Protein AF-A0A8W8I9Y2-F1 (afdb_monomer)

Nearest PDB structures (foldseek):
  6b8m-assembly2_D  TM=7.300E-01  e=4.187E-06  Homo sapiens
  6b8l-assembly2_D  TM=7.382E-01  e=7.571E-06  Homo sapiens
  4ovn-assembly5_E  TM=7.242E-01  e=1.052E-05  Homo sapiens
  1ahr-assembly1_A  TM=5.579E-01  e=3.666E-07  Gallus gallus
  3fwc-assembly2_E  TM=5.172E-01  e=4.192E-05  Saccharomyces cerevisiae

InterPro domains:
  IPR002048 EF-hand domain [PF13499] (3-62)
  IPR002048 EF-hand domain [PS50222] (1-33)
  IPR002048 EF-hand domain [PS50222] (34-67)
  IPR002048 EF-hand domain [SM00054] (2-30)
  IPR002048 EF-hand domain [SM00054] (38-66)
  IPR002048 EF-hand domain [cd00051] (3-63)
  IPR011992 EF-hand domain pair [SSF47473] (3-64)
  IPR018247 EF-Hand 1, calcium-binding site [PS00018] (11-23)
  IPR050230 Calmodulin/Myosin light chain/Troponin C-like [PTHR23048] (3-62)

Sequence (67 aa):
DSVRDAFRIFDKDGTGYVSASELRHVLTHLGEKLSDEEVDEMIREADITGDGQVNYDHFVNILCSAR

Solvent-accessible surface area (backbone atoms only — not comparable to full-atom values): 3968 Å² total; per-residue (Å²): 139,50,77,67,60,60,47,52,70,71,31,75,82,68,76,57,50,42,45,46,68,56,51,50,52,48,46,57,72,76,30,96,80,60,50,74,65,58,50,51,51,49,45,56,69,29,24,79,77,73,76,55,45,24,35,51,68,57,37,52,48,51,62,58,68,77,102

Radius of gyration: 10.83 Å; Cα contacts (8 Å, |Δi|>4): 59; chains: 1; bounding box: 25×24×25 Å

Mean predicted aligned error: 6.26 Å

Foldseek 3Di:
DDLVVVVCVQPVVVPQKDALVVSLVSCVVVDPPDDPVNSVVLQVVQPPPPPRIGRVVSSVVCVVVVD

Secondary structure (DSSP, 8-state):
--HHHHHHHH-TT--SEEEHHHHHHHHHHH-TTS-HHHHHHHHHHH-SSSSSEEEHHHHHHHHHHT-

Organism: Magallana gigas (NCBI:txid29159)

pLDDT: mean 74.18, std 7.69, range [48.81, 83.0]

Structure (mmCIF, N/CA/C/O backbone):
data_AF-A0A8W8I9Y2-F1
#
_entry.id   AF-A0A8W8I9Y2-F1
#
loop_
_atom_site.group_PDB
_atom_site.id
_atom_site.type_symbol
_atom_site.label_atom_id
_atom_site.label_alt_id
_atom_site.label_comp_id
_atom_site.label_asym_id
_atom_site.label_entity_id
_atom_site.label_seq_id
_atom_site.pdbx_PDB_ins_code
_atom_site.Cartn_x
_atom_site.Cartn_y
_atom_site.Cartn_z
_atom_site.occupancy
_atom_site.B_iso_or_equiv
_atom_site.auth_seq_id
_atom_site.auth_comp_id
_atom_site.auth_asym_id
_atom_site.auth_atom_id
_atom_site.pdbx_PDB_model_num
ATOM 1 N N . ASP A 1 1 ? -8.858 -15.723 -8.188 1.00 48.81 1 ASP A N 1
ATOM 2 C CA . ASP A 1 1 ? -8.566 -14.590 -9.085 1.00 48.81 1 ASP A CA 1
ATOM 3 C C . ASP A 1 1 ? -8.374 -13.379 -8.213 1.00 48.81 1 ASP A C 1
ATOM 5 O O . ASP A 1 1 ? -9.282 -12.972 -7.496 1.00 48.81 1 ASP A O 1
ATOM 9 N N . SER A 1 2 ? -7.108 -13.040 -8.038 1.00 62.53 2 SER A N 1
ATOM 10 C CA . SER A 1 2 ? -6.592 -12.510 -6.780 1.00 62.53 2 SER A CA 1
ATOM 11 C C . SER A 1 2 ? -6.480 -10.998 -6.863 1.00 62.53 2 SER A C 1
ATOM 13 O O . SER A 1 2 ? -6.319 -10.452 -7.944 1.00 62.53 2 SER A O 1
ATOM 15 N N . VAL A 1 3 ? -6.476 -10.318 -5.719 1.00 66.44 3 VAL A N 1
ATOM 16 C CA . VAL A 1 3 ? -6.171 -8.881 -5.586 1.00 66.44 3 VAL A CA 1
ATOM 17 C C . VAL A 1 3 ? -4.989 -8.432 -6.486 1.00 66.44 3 VAL A C 1
ATOM 19 O O . VAL A 1 3 ? -5.019 -7.351 -7.065 1.00 66.44 3 VAL A O 1
ATOM 22 N N . ARG A 1 4 ? -4.005 -9.315 -6.722 1.00 69.31 4 ARG A N 1
ATOM 23 C CA . ARG A 1 4 ? -2.895 -9.145 -7.683 1.00 69.31 4 ARG A CA 1
ATOM 24 C C . ARG A 1 4 ? -3.302 -8.920 -9.151 1.00 69.31 4 ARG A C 1
ATOM 26 O O . ARG A 1 4 ? -2.637 -8.151 -9.837 1.00 69.31 4 ARG A O 1
ATOM 33 N N . ASP A 1 5 ? -4.343 -9.581 -9.651 1.00 74.06 5 ASP A N 1
ATOM 34 C CA . ASP A 1 5 ? -4.800 -9.421 -11.040 1.00 74.06 5 ASP A CA 1
ATOM 35 C C . ASP A 1 5 ? -5.478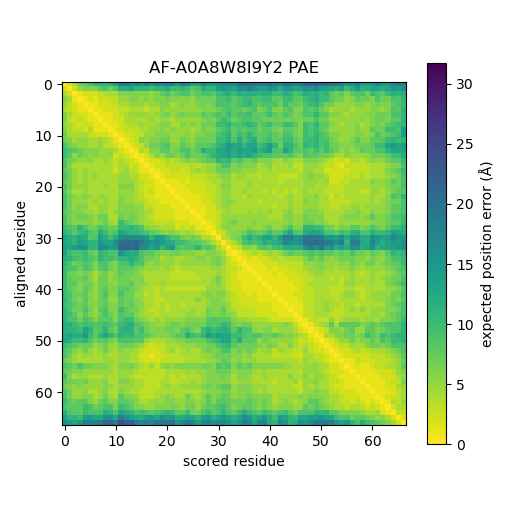 -8.069 -11.246 1.00 74.06 5 ASP A C 1
ATOM 37 O O . ASP A 1 5 ? -5.262 -7.430 -12.272 1.00 74.06 5 ASP A O 1
ATOM 41 N N . ALA A 1 6 ? -6.230 -7.597 -10.245 1.00 73.62 6 ALA A N 1
ATOM 42 C CA . ALA A 1 6 ? -6.765 -6.243 -10.255 1.00 73.62 6 ALA A CA 1
ATOM 43 C C . ALA A 1 6 ? -5.620 -5.227 -10.307 1.00 73.62 6 ALA A C 1
ATOM 45 O O . ALA A 1 6 ? -5.626 -4.359 -11.170 1.00 73.62 6 ALA A O 1
ATOM 46 N N . PHE A 1 7 ? -4.583 -5.399 -9.480 1.00 73.00 7 PHE A N 1
ATOM 47 C CA . PHE A 1 7 ? -3.428 -4.501 -9.477 1.00 73.00 7 PHE A CA 1
ATOM 48 C C . PHE A 1 7 ? -2.647 -4.475 -10.790 1.00 73.00 7 PHE A C 1
ATOM 50 O O . PHE A 1 7 ? -2.222 -3.399 -11.191 1.00 73.00 7 PHE A O 1
ATOM 57 N N . ARG A 1 8 ? -2.534 -5.589 -11.525 1.00 73.75 8 ARG A N 1
ATOM 58 C CA . ARG A 1 8 ? -1.926 -5.589 -12.872 1.00 73.75 8 ARG A CA 1
ATOM 59 C C . ARG A 1 8 ? -2.660 -4.716 -13.892 1.00 73.75 8 ARG A C 1
ATOM 61 O O . ARG A 1 8 ? -2.059 -4.318 -14.882 1.00 73.75 8 ARG A O 1
ATOM 68 N N . ILE A 1 9 ? -3.949 -4.446 -13.691 1.00 75.94 9 ILE A N 1
ATOM 69 C CA . ILE A 1 9 ? -4.723 -3.563 -14.577 1.00 75.94 9 ILE A CA 1
ATOM 70 C C . ILE A 1 9 ? -4.384 -2.088 -14.300 1.00 75.94 9 ILE A C 1
ATOM 72 O O . ILE A 1 9 ? -4.428 -1.270 -15.224 1.00 75.94 9 ILE A O 1
ATOM 76 N N . PHE A 1 10 ? -4.021 -1.762 -13.055 1.00 72.81 10 PHE A N 1
ATOM 77 C CA . PHE A 1 10 ? -3.624 -0.416 -12.632 1.00 72.81 10 PHE A CA 1
ATOM 78 C C . PHE A 1 10 ? -2.128 -0.159 -12.863 1.00 72.81 10 PHE A C 1
ATOM 80 O O . PHE A 1 10 ? -1.772 0.859 -13.450 1.00 72.81 10 PHE A O 1
ATOM 87 N N . ASP A 1 11 ? -1.259 -1.109 -12.515 1.00 76.19 11 ASP A N 1
ATOM 88 C CA . ASP A 1 11 ? 0.189 -1.041 -12.744 1.00 76.19 11 ASP A CA 1
ATOM 89 C C . ASP A 1 11 ? 0.544 -1.447 -14.186 1.00 76.19 11 ASP A C 1
ATOM 91 O O . ASP A 1 11 ? 1.112 -2.510 -14.449 1.00 76.19 11 ASP A O 1
ATOM 95 N N . LYS A 1 12 ? 0.170 -0.595 -15.149 1.00 71.19 12 LYS A N 1
ATOM 96 C CA . LYS A 1 12 ? 0.459 -0.800 -16.583 1.00 71.19 12 LYS A CA 1
ATOM 97 C C . LYS A 1 12 ? 1.952 -0.812 -16.892 1.00 71.19 12 LYS A C 1
ATOM 99 O O . LYS A 1 12 ? 2.372 -1.462 -17.848 1.00 71.19 12 LYS A O 1
ATOM 104 N N . ASP A 1 13 ? 2.722 -0.088 -16.093 1.00 76.12 13 ASP A N 1
ATOM 105 C CA . ASP A 1 13 ? 4.167 0.044 -16.227 1.00 76.12 13 ASP A CA 1
ATOM 106 C C . ASP A 1 13 ? 4.927 -1.100 -15.528 1.00 76.12 13 ASP A C 1
ATOM 108 O O . ASP A 1 13 ? 6.129 -1.256 -15.738 1.00 76.12 13 ASP A O 1
ATOM 112 N N . GLY A 1 14 ? 4.238 -1.943 -14.745 1.00 73.75 14 GLY A N 1
ATOM 113 C CA . GLY A 1 14 ? 4.843 -3.075 -14.038 1.00 73.75 14 GLY A CA 1
ATOM 114 C C . GLY A 1 14 ? 5.874 -2.640 -12.996 1.00 73.75 14 GLY A C 1
ATOM 115 O O . GLY A 1 14 ? 6.848 -3.352 -12.746 1.00 73.75 14 GLY A O 1
ATOM 116 N N . THR A 1 15 ? 5.691 -1.448 -12.436 1.00 76.94 15 THR A N 1
ATOM 117 C CA . THR A 1 15 ? 6.615 -0.817 -11.492 1.00 76.94 15 THR A CA 1
ATOM 118 C C . THR A 1 15 ? 6.624 -1.504 -10.135 1.00 76.94 15 THR A C 1
ATOM 120 O O . THR A 1 15 ? 7.620 -1.414 -9.418 1.00 76.94 15 THR A O 1
ATOM 123 N N . GLY A 1 16 ? 5.544 -2.200 -9.769 1.00 78.81 16 GLY A N 1
ATOM 124 C CA . GLY A 1 16 ? 5.375 -2.737 -8.422 1.00 78.81 16 GLY A CA 1
ATOM 125 C C . GLY A 1 16 ? 4.704 -1.777 -7.440 1.00 78.81 16 GLY A C 1
ATOM 126 O O . GLY A 1 16 ? 4.499 -2.144 -6.279 1.00 78.81 16 GLY A O 1
ATOM 127 N N . T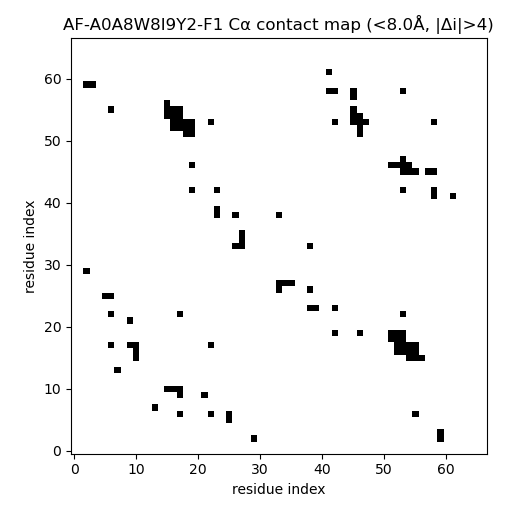YR A 1 17 ? 4.344 -0.574 -7.889 1.00 83.00 17 TYR A N 1
ATOM 128 C CA . TYR A 1 17 ? 3.777 0.483 -7.061 1.00 83.00 17 TYR A CA 1
ATOM 129 C C . TYR A 1 17 ? 2.466 0.987 -7.655 1.00 83.00 17 TYR A C 1
ATOM 131 O O . TYR A 1 17 ? 2.287 1.036 -8.869 1.00 83.00 17 TYR A O 1
ATOM 139 N N . VAL A 1 18 ? 1.540 1.364 -6.782 1.00 82.19 18 VAL A N 1
ATOM 140 C CA . VAL A 1 18 ? 0.276 2.003 -7.158 1.00 82.19 18 VAL A CA 1
ATOM 141 C C . VAL A 1 18 ? -0.006 3.163 -6.220 1.00 82.19 18 VAL A C 1
ATOM 143 O O . VAL A 1 18 ? 0.453 3.180 -5.076 1.00 82.19 18 VAL A O 1
ATOM 146 N N . SER A 1 19 ? -0.785 4.136 -6.676 1.00 82.88 19 SER A N 1
ATOM 147 C CA . SER A 1 19 ? -1.158 5.267 -5.832 1.00 82.88 19 SER A CA 1
ATOM 148 C C . SER A 1 19 ? -2.030 4.790 -4.668 1.00 82.88 19 SER A C 1
ATOM 150 O O . SER A 1 19 ? -2.953 3.996 -4.875 1.00 82.88 19 SER A O 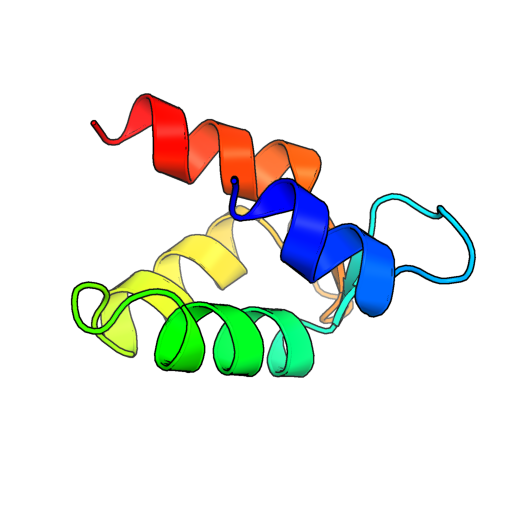1
ATOM 152 N N . ALA A 1 20 ? -1.826 5.325 -3.462 1.00 80.06 20 ALA A N 1
ATOM 153 C CA . ALA A 1 20 ? -2.666 5.028 -2.296 1.00 80.06 20 ALA A CA 1
ATOM 154 C C . ALA A 1 20 ? -4.169 5.206 -2.594 1.00 80.06 20 ALA A C 1
ATOM 156 O O . ALA A 1 20 ? -5.010 4.415 -2.166 1.00 80.06 20 ALA A O 1
ATOM 157 N N . SER A 1 21 ? -4.509 6.220 -3.395 1.00 79.94 21 SER A N 1
ATOM 158 C CA . SER A 1 21 ? -5.881 6.498 -3.826 1.00 79.94 21 SER A CA 1
ATOM 159 C C . SER A 1 21 ? -6.469 5.404 -4.725 1.00 79.94 21 SER A C 1
ATOM 161 O O . SER A 1 21 ? -7.635 5.047 -4.564 1.00 79.94 21 SER A O 1
ATOM 163 N N . GLU A 1 22 ? -5.677 4.861 -5.654 1.00 79.81 22 GLU A N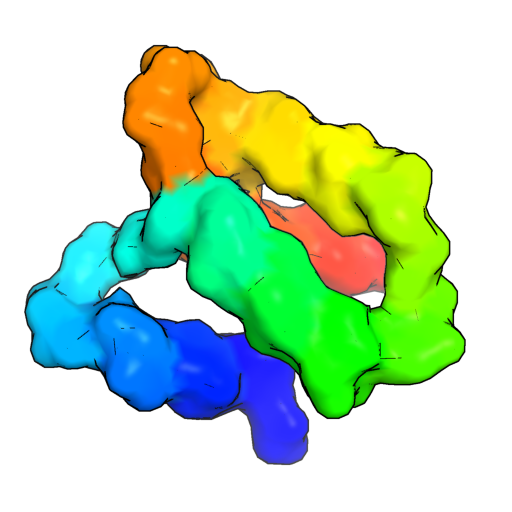 1
ATOM 164 C CA . GLU A 1 22 ? -6.094 3.764 -6.539 1.00 79.81 22 GLU A CA 1
ATOM 165 C C . GLU A 1 22 ? -6.205 2.460 -5.762 1.00 79.81 22 GLU A C 1
ATOM 167 O O . GLU A 1 22 ? -7.196 1.745 -5.892 1.00 79.81 22 GLU A O 1
ATOM 172 N N . LEU A 1 23 ? -5.231 2.188 -4.893 1.00 78.50 23 LEU A N 1
ATOM 173 C CA . LEU A 1 23 ? -5.235 1.022 -4.024 1.00 78.50 23 LEU A CA 1
ATOM 174 C C . LEU A 1 23 ? -6.480 1.002 -3.131 1.00 78.50 23 LEU A C 1
ATOM 176 O O . LEU A 1 23 ? -7.188 -0.003 -3.106 1.00 78.50 23 LEU A O 1
ATOM 180 N N . ARG A 1 24 ? -6.813 2.131 -2.490 1.00 77.44 24 ARG A N 1
ATOM 181 C CA . ARG A 1 24 ? -8.058 2.278 -1.725 1.00 77.44 24 ARG A CA 1
ATOM 182 C C . ARG A 1 24 ? -9.278 1.988 -2.590 1.00 77.44 24 ARG A C 1
ATOM 184 O O . ARG A 1 24 ? -10.118 1.189 -2.198 1.00 77.44 24 ARG A O 1
ATOM 191 N N . HIS A 1 25 ? -9.351 2.576 -3.783 1.00 78.44 25 HIS A N 1
ATOM 192 C CA . HIS A 1 25 ? -10.477 2.371 -4.691 1.00 78.44 25 HIS A CA 1
ATOM 193 C C . HIS A 1 25 ? -10.662 0.892 -5.056 1.00 78.44 25 HIS A C 1
ATOM 195 O O . HIS A 1 25 ? -11.783 0.387 -5.023 1.00 78.44 25 HIS A O 1
ATOM 201 N N . VAL A 1 26 ? -9.568 0.188 -5.352 1.00 75.94 26 VAL A N 1
ATOM 202 C CA . VAL A 1 26 ? -9.577 -1.244 -5.664 1.00 75.94 26 VAL A CA 1
ATOM 203 C C . VAL A 1 26 ? -10.012 -2.061 -4.459 1.00 75.94 26 VAL A C 1
ATOM 205 O O . VAL A 1 26 ? -10.848 -2.940 -4.617 1.00 75.94 26 VAL A O 1
ATOM 208 N N . LEU A 1 27 ? -9.503 -1.769 -3.263 1.00 73.06 27 LEU A N 1
ATOM 209 C CA . LEU A 1 27 ? -9.832 -2.517 -2.048 1.00 73.06 27 LEU A CA 1
ATOM 210 C C . LEU A 1 27 ? -11.303 -2.379 -1.667 1.00 73.06 27 LEU A C 1
ATOM 212 O O . LEU A 1 27 ? -11.943 -3.391 -1.390 1.00 73.06 27 LEU A O 1
ATOM 216 N N . THR A 1 28 ? -11.863 -1.170 -1.748 1.00 70.50 28 THR A N 1
ATOM 217 C CA . THR A 1 28 ? -13.291 -0.941 -1.493 1.00 70.50 28 THR A CA 1
ATOM 218 C C . THR A 1 28 ? -14.178 -1.647 -2.529 1.00 70.50 28 THR A C 1
ATOM 220 O O . THR A 1 28 ? -15.265 -2.104 -2.192 1.00 70.50 28 THR A O 1
ATOM 223 N N . HIS A 1 29 ? -13.724 -1.775 -3.785 1.00 68.69 29 HIS A N 1
ATOM 224 C CA . HIS A 1 29 ? -14.481 -2.448 -4.854 1.00 68.69 29 HIS A CA 1
ATOM 225 C C . HIS A 1 29 ? -14.299 -3.974 -4.888 1.00 68.69 29 HIS A C 1
ATOM 227 O O . HIS A 1 29 ? -15.224 -4.682 -5.281 1.00 68.69 29 HIS A O 1
ATOM 233 N N . LEU A 1 30 ? -13.124 -4.497 -4.520 1.00 65.88 30 LEU A N 1
ATOM 234 C CA . LEU A 1 30 ? -12.846 -5.940 -4.492 1.00 65.88 30 LEU A CA 1
ATOM 235 C C . LEU A 1 30 ? -13.303 -6.606 -3.199 1.00 65.88 30 LEU A C 1
ATOM 237 O O . LEU A 1 30 ? -13.564 -7.810 -3.188 1.00 65.88 30 LEU A O 1
ATOM 241 N N . GLY A 1 31 ? -13.327 -5.860 -2.101 1.00 57.28 31 GLY A N 1
ATOM 242 C CA . GLY A 1 31 ? -13.563 -6.397 -0.780 1.00 57.28 31 GLY A CA 1
ATOM 243 C C . GLY A 1 31 ? -14.523 -5.519 -0.009 1.00 57.28 31 GLY A C 1
ATOM 244 O O . GLY A 1 31 ? -14.084 -4.684 0.768 1.00 57.28 31 GLY A O 1
ATOM 245 N N . GLU A 1 32 ? -15.819 -5.832 -0.077 1.00 55.47 32 GLU A N 1
ATOM 246 C CA . GLU A 1 32 ? -16.852 -5.399 0.890 1.00 55.47 32 GLU A CA 1
ATOM 247 C C . GLU A 1 32 ? -16.520 -5.747 2.370 1.00 55.47 32 GLU A C 1
ATOM 249 O O . GLU A 1 32 ? -17.377 -5.663 3.244 1.00 55.47 32 GLU A O 1
ATOM 254 N N . LYS A 1 33 ? -15.297 -6.197 2.675 1.00 58.31 33 LYS A N 1
ATOM 255 C CA . LYS A 1 33 ? -14.862 -6.698 3.979 1.00 58.31 33 LYS A CA 1
ATOM 256 C C . LYS A 1 33 ? -13.852 -5.814 4.702 1.00 58.31 33 LYS A C 1
ATOM 258 O O . LYS A 1 33 ? -13.682 -6.045 5.890 1.00 58.31 3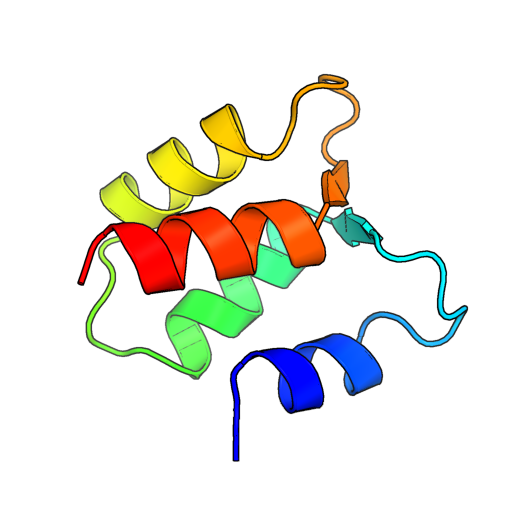3 LYS A O 1
ATOM 263 N N . LEU A 1 34 ? -13.181 -4.883 4.022 1.00 69.50 34 LEU A N 1
ATOM 264 C CA . LEU A 1 34 ? -12.221 -3.987 4.672 1.00 69.50 34 LEU A CA 1
ATOM 265 C C . LEU A 1 34 ? -12.875 -2.631 4.903 1.00 69.50 34 LEU A C 1
ATOM 267 O O . LEU A 1 34 ? -13.421 -2.032 3.974 1.00 69.50 34 LEU A O 1
ATOM 271 N N . SER A 1 35 ? -12.814 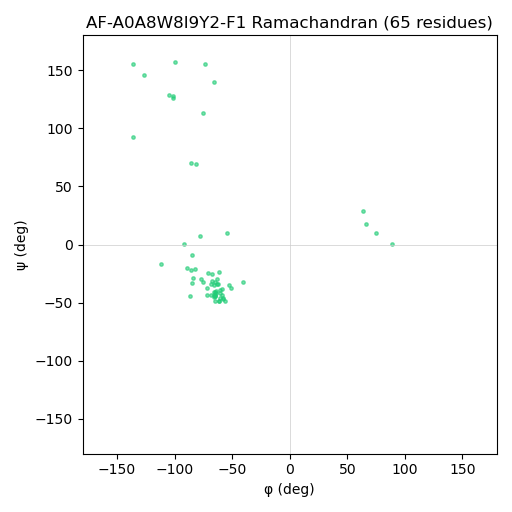-2.157 6.141 1.00 75.88 35 SER A N 1
ATOM 272 C CA . SER A 1 35 ? -13.295 -0.820 6.489 1.00 75.88 35 SER A CA 1
ATOM 273 C C . SER A 1 35 ? -12.321 0.243 5.977 1.00 75.88 35 SER A C 1
ATOM 275 O O . SER A 1 35 ? -11.130 -0.024 5.823 1.00 75.88 35 SER A O 1
ATOM 277 N N . ASP A 1 36 ? -12.804 1.468 5.750 1.00 76.56 36 ASP A N 1
ATOM 278 C CA . ASP A 1 36 ? -11.937 2.593 5.363 1.00 76.56 36 ASP A CA 1
ATOM 279 C C . ASP A 1 36 ? -1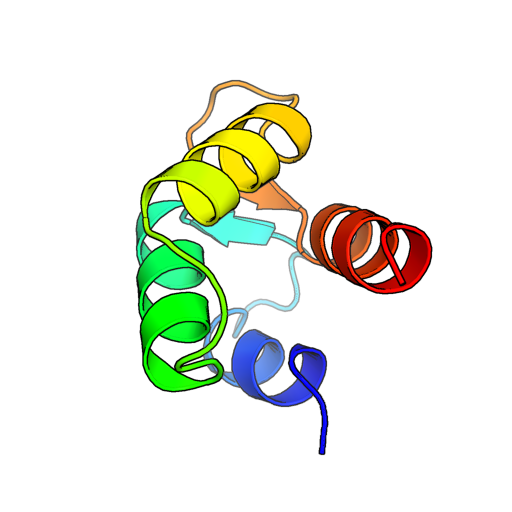0.755 2.772 6.333 1.00 76.56 36 ASP A C 1
ATOM 281 O O . ASP A 1 36 ? -9.654 3.092 5.902 1.00 76.56 36 ASP A O 1
ATOM 285 N N . GLU A 1 37 ? -10.975 2.507 7.623 1.00 81.56 37 GLU A N 1
ATOM 286 C CA . GLU A 1 37 ? -9.961 2.570 8.682 1.00 81.56 37 GLU A CA 1
ATOM 287 C C . GLU A 1 37 ? -8.868 1.504 8.515 1.00 81.56 37 GLU A C 1
ATOM 289 O O . GLU A 1 37 ? -7.686 1.831 8.587 1.00 81.56 37 GLU A O 1
ATOM 294 N N . GLU A 1 38 ? -9.244 0.253 8.228 1.00 78.19 38 GLU A N 1
ATOM 295 C CA . GLU A 1 38 ? -8.285 -0.835 7.981 1.00 78.19 38 GLU A CA 1
ATOM 296 C C . GLU A 1 38 ? -7.468 -0.557 6.720 1.00 78.19 38 GLU A C 1
ATOM 298 O O . GLU A 1 38 ? -6.258 -0.757 6.692 1.00 78.19 38 GLU A O 1
ATOM 303 N N . VAL A 1 39 ? -8.113 -0.041 5.672 1.00 77.31 39 VAL A N 1
ATOM 304 C CA . VAL A 1 39 ? -7.416 0.337 4.440 1.00 77.31 39 VAL A CA 1
ATOM 305 C C . VAL A 1 39 ? -6.430 1.480 4.696 1.00 77.31 39 VAL A C 1
ATOM 307 O O . VAL A 1 39 ? -5.313 1.420 4.190 1.00 77.31 39 VAL A O 1
ATOM 310 N N . ASP A 1 40 ? -6.798 2.493 5.484 1.00 80.62 40 ASP A N 1
ATOM 311 C CA . ASP A 1 40 ? -5.915 3.619 5.829 1.00 80.62 40 ASP A CA 1
ATOM 312 C C . ASP A 1 40 ? -4.696 3.159 6.646 1.00 80.62 40 ASP A C 1
ATOM 314 O O . ASP A 1 40 ? -3.573 3.601 6.393 1.00 80.62 40 ASP A O 1
ATOM 318 N N . GLU A 1 41 ? -4.897 2.231 7.586 1.00 82.94 41 GLU A N 1
ATOM 319 C CA . GLU A 1 41 ? -3.819 1.633 8.378 1.00 82.94 41 GLU A CA 1
ATOM 320 C C . GLU A 1 41 ? -2.866 0.820 7.495 1.00 82.94 41 GLU A C 1
ATOM 322 O O . GLU A 1 41 ? -1.658 1.058 7.502 1.00 82.94 41 GLU A O 1
ATOM 327 N N . MET A 1 42 ? -3.403 -0.054 6.642 1.00 77.69 42 MET A N 1
ATOM 328 C CA . MET A 1 42 ? -2.587 -0.859 5.734 1.00 77.69 42 MET A CA 1
ATOM 329 C C . MET A 1 42 ? -1.865 -0.008 4.676 1.00 77.69 42 MET A C 1
ATOM 33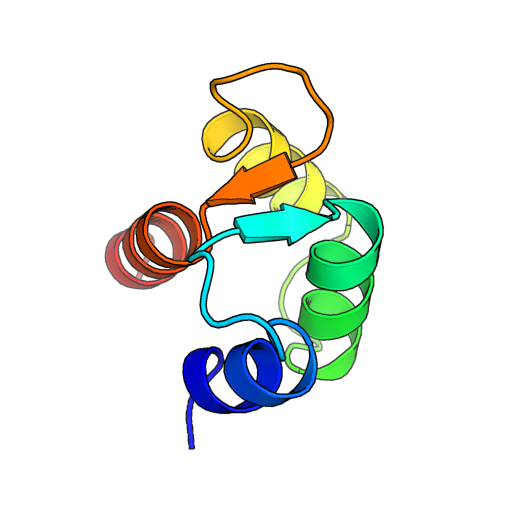1 O O . MET A 1 42 ? -0.739 -0.323 4.292 1.00 77.69 42 MET A O 1
ATOM 335 N N . ILE A 1 43 ? -2.486 1.078 4.199 1.00 79.31 43 ILE A N 1
ATOM 336 C CA . ILE A 1 43 ? -1.842 2.048 3.302 1.00 79.31 43 ILE A CA 1
ATOM 337 C C . ILE A 1 43 ? -0.694 2.749 4.020 1.00 79.31 43 ILE A C 1
ATOM 339 O O . ILE A 1 43 ? 0.376 2.873 3.432 1.00 79.31 43 ILE A O 1
ATOM 343 N N . ARG A 1 44 ? -0.878 3.179 5.275 1.00 80.69 44 ARG A N 1
ATOM 344 C CA . ARG A 1 44 ? 0.210 3.783 6.060 1.00 80.69 44 ARG A CA 1
ATOM 345 C C . ARG A 1 44 ? 1.374 2.827 6.267 1.00 80.69 44 ARG A C 1
ATOM 347 O O . ARG A 1 44 ? 2.516 3.261 6.181 1.00 80.69 44 ARG A O 1
ATOM 354 N N . GLU A 1 45 ? 1.102 1.558 6.550 1.00 80.31 45 GLU A N 1
ATOM 355 C CA . GLU A 1 45 ? 2.170 0.570 6.731 1.00 80.31 45 GLU A CA 1
ATOM 356 C C . GLU A 1 45 ? 2.907 0.263 5.421 1.00 80.31 45 GLU A C 1
ATOM 358 O O . GLU A 1 45 ? 4.116 0.029 5.426 1.00 80.31 45 GLU A O 1
ATOM 363 N N . ALA A 1 46 ? 2.198 0.293 4.291 1.00 77.81 46 ALA A N 1
ATOM 364 C CA . ALA A 1 46 ? 2.768 -0.024 2.988 1.00 77.81 46 ALA A CA 1
ATOM 365 C C . ALA A 1 46 ? 3.372 1.193 2.245 1.00 77.81 46 ALA A C 1
ATOM 367 O O . ALA A 1 46 ? 4.219 0.997 1.369 1.00 77.81 46 ALA A O 1
ATOM 368 N N . ASP A 1 47 ? 3.003 2.434 2.593 1.00 81.44 47 ASP A N 1
ATOM 369 C CA . ASP A 1 47 ? 3.656 3.677 2.140 1.00 81.44 47 ASP A CA 1
ATOM 370 C C . ASP A 1 47 ? 4.852 4.030 3.039 1.00 81.44 47 ASP A C 1
ATOM 372 O O . ASP A 1 47 ? 4.858 4.992 3.807 1.00 81.44 47 ASP A O 1
ATOM 376 N N . ILE A 1 48 ? 5.906 3.227 2.923 1.00 69.81 48 ILE A N 1
ATOM 377 C CA . ILE A 1 48 ? 7.164 3.402 3.670 1.00 69.81 48 ILE A CA 1
ATOM 378 C C . ILE A 1 48 ? 7.900 4.678 3.221 1.00 69.81 48 ILE A C 1
ATOM 380 O O . ILE A 1 48 ? 8.707 5.252 3.953 1.00 69.81 48 ILE A O 1
ATOM 384 N N . THR A 1 49 ? 7.642 5.112 1.989 1.00 71.88 49 THR A N 1
ATOM 385 C CA . THR A 1 49 ? 8.296 6.250 1.340 1.00 71.88 49 THR A CA 1
ATOM 386 C C . THR A 1 49 ? 7.650 7.595 1.660 1.00 71.88 49 THR A C 1
ATOM 388 O O . THR A 1 49 ? 8.327 8.615 1.544 1.00 71.88 49 THR A O 1
ATOM 391 N N . GLY A 1 50 ? 6.380 7.615 2.073 1.00 74.88 50 GLY A N 1
ATOM 392 C CA . GLY A 1 50 ? 5.620 8.843 2.319 1.00 74.88 50 GLY A CA 1
ATOM 393 C C . GLY A 1 50 ? 5.363 9.668 1.055 1.00 74.88 50 GLY A C 1
ATOM 394 O O . GLY A 1 50 ? 5.074 10.860 1.147 1.00 74.88 50 GLY A O 1
ATOM 395 N N . ASP A 1 51 ? 5.502 9.048 -0.119 1.00 80.19 51 ASP A N 1
ATOM 396 C CA . ASP A 1 51 ? 5.295 9.680 -1.429 1.00 80.19 51 ASP A CA 1
ATOM 397 C C . ASP A 1 51 ? 3.843 9.491 -1.908 1.00 80.19 51 ASP A C 1
ATOM 399 O O . ASP A 1 51 ? 3.467 9.923 -2.995 1.00 80.19 51 ASP A O 1
ATOM 403 N N . GLY A 1 52 ? 3.003 8.819 -1.105 1.00 76.69 52 GLY A N 1
ATOM 404 C CA . GLY A 1 52 ? 1.650 8.427 -1.494 1.00 76.69 52 GLY A CA 1
ATOM 405 C C . GLY A 1 52 ? 1.621 7.247 -2.469 1.00 76.69 52 GLY A C 1
ATOM 406 O O . GLY A 1 52 ? 0.560 6.923 -3.014 1.00 76.69 52 GLY A O 1
ATOM 407 N N . GLN A 1 53 ? 2.771 6.602 -2.683 1.00 82.44 53 GLN A N 1
ATOM 408 C CA . GLN A 1 53 ? 2.920 5.398 -3.490 1.00 82.44 53 GLN A CA 1
ATOM 409 C C . GLN A 1 53 ? 3.029 4.178 -2.585 1.00 82.44 53 GLN A C 1
ATOM 411 O O . GLN A 1 53 ? 3.885 4.094 -1.709 1.00 82.44 53 GLN A O 1
ATOM 416 N N . VAL A 1 54 ? 2.164 3.204 -2.833 1.00 82.38 54 VAL A N 1
ATOM 417 C CA . VAL A 1 54 ? 2.072 1.985 -2.043 1.00 82.38 54 VAL A CA 1
ATOM 418 C C . VAL A 1 54 ? 2.685 0.840 -2.829 1.00 82.38 54 VAL A C 1
ATOM 420 O O . VAL A 1 54 ? 2.317 0.588 -3.979 1.00 82.38 54 VAL A O 1
ATOM 423 N N . ASN A 1 55 ? 3.604 0.113 -2.196 1.00 82.06 55 ASN A N 1
ATOM 424 C CA . ASN A 1 55 ? 4.133 -1.115 -2.773 1.00 82.06 55 ASN A CA 1
ATOM 425 C C . ASN A 1 55 ? 3.086 -2.228 -2.646 1.00 82.06 55 ASN A C 1
ATOM 427 O O . ASN A 1 55 ? 2.780 -2.683 -1.539 1.00 82.06 55 ASN A O 1
ATOM 431 N N . TYR A 1 56 ? 2.542 -2.685 -3.776 1.00 76.12 56 TYR A N 1
ATOM 432 C CA . TYR A 1 56 ? 1.466 -3.675 -3.745 1.00 76.12 56 TYR A CA 1
ATOM 433 C C . TYR A 1 56 ? 1.954 -5.032 -3.219 1.00 76.12 56 TYR A C 1
ATOM 435 O O . TYR A 1 56 ? 1.172 -5.767 -2.619 1.00 76.12 56 TYR A O 1
ATOM 443 N N . ASP A 1 57 ? 3.219 -5.392 -3.448 1.00 77.69 57 ASP A N 1
ATOM 444 C CA . ASP A 1 57 ? 3.762 -6.691 -3.046 1.00 77.69 57 ASP A CA 1
ATOM 445 C C . ASP A 1 57 ? 3.839 -6.773 -1.518 1.00 77.69 57 ASP A C 1
ATOM 447 O O . ASP A 1 57 ? 3.363 -7.736 -0.915 1.00 77.69 57 ASP A O 1
ATOM 451 N N . HIS A 1 58 ? 4.306 -5.688 -0.892 1.00 77.75 58 HIS A N 1
ATOM 452 C CA . HIS A 1 58 ? 4.272 -5.510 0.556 1.00 77.75 58 HIS A CA 1
ATOM 453 C C . HIS A 1 58 ? 2.831 -5.515 1.076 1.00 77.75 58 HIS A C 1
ATOM 455 O O . HIS A 1 58 ? 2.511 -6.263 1.999 1.00 77.75 58 HIS A O 1
ATOM 461 N N . PHE A 1 59 ? 1.939 -4.747 0.449 1.00 78.12 59 PHE A N 1
ATOM 462 C CA . 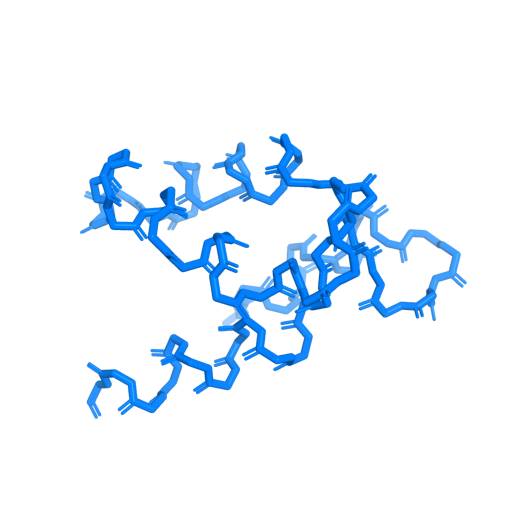PHE A 1 59 ? 0.537 -4.667 0.853 1.00 78.12 59 PHE A CA 1
ATOM 463 C C . PHE A 1 59 ? -0.161 -6.037 0.822 1.00 78.12 59 PHE A C 1
ATOM 465 O O . PHE A 1 59 ? -0.832 -6.431 1.775 1.00 78.12 59 PHE A O 1
ATOM 472 N N . VAL A 1 60 ? 0.025 -6.803 -0.257 1.00 76.38 60 VAL A N 1
ATOM 473 C CA . VAL A 1 60 ? -0.514 -8.164 -0.385 1.00 76.38 60 VAL A CA 1
ATOM 474 C C . VAL A 1 60 ? 0.098 -9.088 0.664 1.00 76.38 60 VAL A C 1
ATOM 476 O O . VAL A 1 60 ? -0.600 -9.968 1.162 1.00 76.38 60 VAL A O 1
ATOM 479 N N . ASN A 1 61 ? 1.367 -8.892 1.024 1.00 78.50 61 ASN A N 1
ATOM 480 C CA . ASN A 1 61 ? 2.016 -9.655 2.083 1.00 78.50 61 ASN A CA 1
ATOM 481 C C . ASN A 1 61 ? 1.385 -9.367 3.456 1.00 78.50 61 ASN A C 1
ATOM 483 O O . ASN A 1 61 ? 1.074 -10.313 4.172 1.00 78.50 61 ASN A O 1
ATOM 487 N N . ILE A 1 62 ? 1.092 -8.101 3.783 1.00 76.44 62 ILE A N 1
ATOM 488 C CA . ILE A 1 62 ? 0.357 -7.726 5.007 1.00 76.44 62 ILE A CA 1
ATOM 489 C C . ILE A 1 62 ? -1.048 -8.338 4.984 1.00 76.44 62 ILE A C 1
ATOM 491 O O . ILE A 1 62 ? -1.437 -9.013 5.932 1.00 76.44 62 ILE A O 1
ATOM 495 N N . LEU A 1 63 ? -1.786 -8.196 3.878 1.00 73.50 63 LEU A N 1
ATOM 496 C CA . LEU A 1 63 ? -3.140 -8.745 3.733 1.00 73.50 63 LEU A CA 1
ATOM 497 C C . LEU A 1 63 ? -3.175 -10.281 3.865 1.00 73.50 63 LEU A C 1
ATOM 499 O O . LEU A 1 63 ? -4.105 -10.840 4.444 1.00 73.50 63 LEU A O 1
ATOM 503 N N . CYS A 1 64 ? -2.180 -10.978 3.309 1.00 69.19 64 CYS A N 1
ATOM 504 C CA . CYS A 1 64 ? -2.056 -12.430 3.435 1.00 69.19 64 CYS A CA 1
ATOM 505 C C . CYS A 1 64 ? -1.564 -12.861 4.817 1.00 69.19 64 CYS A C 1
ATOM 507 O O . CYS A 1 64 ? -1.945 -13.939 5.262 1.00 69.19 64 CYS A O 1
ATOM 509 N N . SER A 1 65 ? -0.726 -12.059 5.475 1.00 66.50 65 SER A N 1
ATOM 510 C CA . SER A 1 65 ? -0.185 -12.364 6.800 1.00 66.50 65 SER A CA 1
ATOM 511 C C . SER A 1 65 ? -1.149 -12.008 7.935 1.00 66.50 65 SER A C 1
ATOM 513 O O . SER A 1 65 ? -1.021 -12.566 9.021 1.00 66.50 65 SER A O 1
ATOM 515 N N . ALA A 1 66 ? -2.115 -11.118 7.698 1.00 60.03 66 ALA A N 1
ATOM 516 C CA . ALA A 1 66 ? -3.186 -10.771 8.631 1.00 60.03 66 ALA A CA 1
ATOM 517 C C . ALA A 1 66 ? -4.319 -11.821 8.681 1.00 60.03 66 ALA A C 1
ATOM 519 O O . ALA A 1 66 ? -5.353 -11.580 9.305 1.00 60.03 66 ALA A O 1
ATOM 520 N N . ARG A 1 67 ? -4.152 -12.975 8.018 1.00 48.94 67 ARG A N 1
ATOM 521 C CA . ARG A 1 67 ? -5.186 -14.001 7.845 1.00 48.94 67 ARG A CA 1
ATOM 522 C C . ARG A 1 67 ? -4.860 -15.337 8.497 1.00 48.94 67 ARG A C 1
ATOM 524 O O . ARG A 1 67 ? -3.674 -15.727 8.505 1.00 48.94 67 ARG A O 1
#